Protein AF-A0A0F2S7K2-F1 (afdb_monomer)

Radius of gyration: 11.82 Å; Cα contacts (8 Å, |Δi|>4): 48; chains: 1; bounding box: 28×23×27 Å

Solvent-accessible surface area (backbone atoms only — not comparable to full-atom values): 3676 Å² tota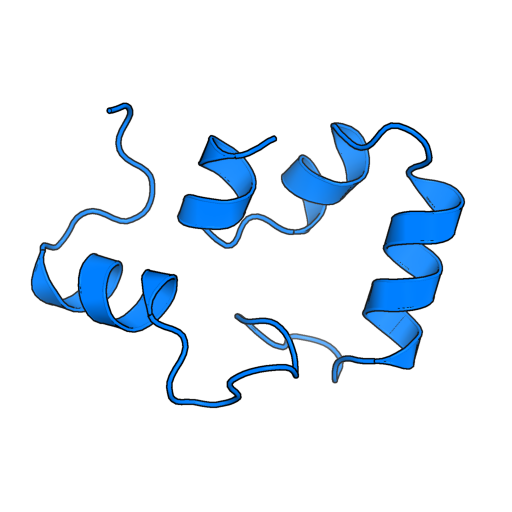l; per-residue (Å²): 79,71,62,30,56,52,46,52,35,59,68,58,25,28,71,60,38,98,52,36,71,60,48,49,52,54,46,62,77,60,35,64,88,87,55,71,66,59,64,88,52,51,94,66,36,63,56,56,55,51,19,64,74,68,74,47,77,52,71,83,130

Structure (mmCIF, N/CA/C/O backbone):
data_AF-A0A0F2S7K2-F1
#
_entry.id   AF-A0A0F2S7K2-F1
#
loop_
_atom_site.group_PDB
_atom_site.id
_atom_site.type_symbol
_atom_site.label_atom_id
_atom_site.label_alt_id
_atom_site.label_comp_id
_atom_site.label_asym_id
_atom_site.label_entity_id
_atom_site.label_seq_id
_atom_site.pdbx_PDB_ins_code
_atom_site.Cartn_x
_atom_site.Cartn_y
_atom_site.Cartn_z
_atom_site.occupancy
_atom_site.B_iso_or_equiv
_atom_site.auth_seq_id
_atom_site.auth_comp_id
_atom_site.auth_asym_id
_atom_site.auth_atom_id
_atom_site.pdbx_PDB_model_num
ATOM 1 N N . MET A 1 1 ? -5.259 4.506 -5.804 1.00 90.62 1 MET A N 1
ATOM 2 C CA . MET A 1 1 ? -4.172 3.945 -4.965 1.00 90.62 1 MET A CA 1
ATOM 3 C C . MET A 1 1 ? -4.445 4.074 -3.463 1.00 90.62 1 MET A C 1
ATOM 5 O O . MET A 1 1 ? -4.420 3.060 -2.780 1.00 90.62 1 MET A O 1
ATOM 9 N N . ALA A 1 2 ? -4.707 5.275 -2.929 1.00 92.69 2 ALA A N 1
ATOM 10 C CA . ALA A 1 2 ? -4.869 5.483 -1.480 1.00 92.69 2 ALA A CA 1
ATOM 11 C C . ALA A 1 2 ? -6.008 4.657 -0.844 1.00 92.69 2 ALA A C 1
ATOM 13 O O . ALA A 1 2 ? -5.835 4.107 0.239 1.00 92.69 2 ALA A O 1
ATOM 14 N N . GLN A 1 3 ? -7.138 4.506 -1.542 1.00 92.31 3 GLN A N 1
ATOM 15 C CA . GLN A 1 3 ? -8.254 3.661 -1.093 1.00 92.31 3 GLN A CA 1
ATOM 16 C C . GLN A 1 3 ? -7.854 2.183 -0.973 1.00 92.31 3 GLN A C 1
ATOM 18 O O . GLN A 1 3 ? -8.116 1.573 0.056 1.00 92.31 3 GLN A O 1
ATOM 23 N N . ALA A 1 4 ? -7.137 1.639 -1.964 1.00 93.69 4 ALA A N 1
ATOM 24 C CA . ALA A 1 4 ? -6.607 0.274 -1.907 1.00 93.69 4 ALA A CA 1
ATOM 25 C C . ALA A 1 4 ? -5.661 0.087 -0.709 1.00 93.69 4 ALA A C 1
ATOM 27 O O . ALA A 1 4 ? -5.791 -0.873 0.039 1.00 93.69 4 ALA A O 1
ATOM 28 N N . ARG A 1 5 ? -4.784 1.068 -0.443 1.00 92.88 5 ARG A N 1
ATOM 29 C CA . ARG A 1 5 ? -3.914 1.055 0.745 1.00 92.88 5 ARG A CA 1
ATOM 30 C C . ARG A 1 5 ? -4.710 1.058 2.055 1.00 92.88 5 ARG A C 1
ATOM 32 O O . ARG A 1 5 ? -4.357 0.336 2.979 1.00 92.88 5 ARG A O 1
ATOM 39 N N . LYS A 1 6 ? -5.774 1.864 2.144 1.00 90.88 6 LYS A N 1
ATOM 40 C CA . LYS A 1 6 ? -6.674 1.908 3.310 1.00 90.88 6 LYS A CA 1
ATOM 41 C C . LYS A 1 6 ? -7.401 0.583 3.528 1.00 90.88 6 LYS A C 1
ATOM 43 O O . LYS A 1 6 ? -7.596 0.197 4.672 1.00 90.88 6 LYS A O 1
ATOM 48 N N . ALA A 1 7 ? -7.774 -0.095 2.448 1.00 91.12 7 ALA A N 1
ATOM 49 C CA . ALA A 1 7 ? -8.405 -1.410 2.479 1.00 91.12 7 ALA A CA 1
ATOM 50 C C . ALA A 1 7 ? -7.411 -2.571 2.673 1.00 91.12 7 ALA A C 1
ATOM 52 O O . ALA A 1 7 ? -7.841 -3.717 2.700 1.00 91.12 7 ALA A O 1
ATOM 53 N N . LEU A 1 8 ? -6.103 -2.291 2.785 1.00 92.75 8 LEU A N 1
ATOM 54 C CA . LEU A 1 8 ? -5.030 -3.296 2.783 1.00 92.75 8 LEU A CA 1
ATOM 55 C C . LEU A 1 8 ? -5.040 -4.206 1.535 1.00 92.75 8 LEU A C 1
ATOM 57 O O . LEU A 1 8 ? -4.490 -5.305 1.544 1.00 92.75 8 LEU A O 1
ATOM 61 N N . ASP A 1 9 ? -5.602 -3.719 0.425 1.00 93.69 9 ASP A N 1
ATOM 62 C CA . ASP A 1 9 ? -5.579 -4.398 -0.868 1.00 93.69 9 ASP A CA 1
ATOM 63 C C . ASP A 1 9 ? -4.262 -4.095 -1.591 1.00 93.69 9 ASP A C 1
ATOM 65 O O . ASP A 1 9 ? -4.128 -3.155 -2.385 1.00 93.69 9 ASP A O 1
ATOM 69 N N . TRP A 1 10 ? -3.251 -4.901 -1.279 1.00 93.94 10 TRP A N 1
ATOM 70 C CA . TRP A 1 10 ? -1.908 -4.743 -1.829 1.00 93.94 10 TRP A CA 1
ATOM 71 C C . TRP A 1 10 ? -1.830 -5.043 -3.320 1.00 93.94 10 TRP A C 1
ATOM 73 O O . TRP A 1 10 ? -1.068 -4.380 -4.024 1.00 93.94 10 TRP A O 1
ATOM 83 N N . ASN A 1 11 ? -2.628 -5.992 -3.813 1.00 94.56 11 ASN A N 1
ATOM 84 C CA . ASN A 1 11 ? -2.663 -6.318 -5.234 1.00 94.56 11 ASN A CA 1
ATOM 85 C C . ASN A 1 11 ? -3.167 -5.118 -6.033 1.00 94.56 11 ASN A C 1
ATOM 87 O O . ASN A 1 11 ? -2.485 -4.674 -6.961 1.00 94.56 11 ASN A O 1
ATOM 91 N N . LYS A 1 12 ? -4.286 -4.520 -5.607 1.00 96.69 12 LYS A N 1
ATOM 92 C CA . LYS A 1 12 ? -4.828 -3.335 -6.269 1.00 96.69 12 LYS A CA 1
ATOM 93 C C . LYS A 1 12 ? -3.944 -2.112 -6.079 1.00 96.69 12 LYS A C 1
ATOM 95 O O . LYS A 1 12 ? -3.810 -1.292 -6.985 1.00 96.69 12 LYS A O 1
ATOM 100 N N . GLN A 1 13 ? -3.305 -1.966 -4.918 1.00 96.44 13 GLN A N 1
ATOM 101 C CA . GLN A 1 13 ? -2.382 -0.859 -4.687 1.00 96.44 13 GLN A CA 1
ATOM 102 C C . GLN A 1 13 ? -1.157 -0.927 -5.616 1.00 96.44 13 GLN A C 1
ATOM 104 O O . GLN A 1 13 ? -0.733 0.116 -6.114 1.00 96.44 13 GLN A O 1
ATOM 109 N N . ILE A 1 14 ? -0.603 -2.125 -5.842 1.00 97.25 14 ILE A N 1
ATOM 110 C CA . ILE A 1 14 ? 0.527 -2.361 -6.753 1.00 97.25 14 ILE A CA 1
ATOM 111 C C . ILE A 1 14 ? 0.104 -2.136 -8.207 1.00 97.25 14 ILE A C 1
ATOM 113 O O . ILE A 1 14 ? 0.814 -1.444 -8.929 1.00 97.25 14 ILE A O 1
ATOM 117 N N . GLU A 1 15 ? -1.055 -2.652 -8.625 1.00 98.00 15 GLU A N 1
ATOM 118 C CA . GLU A 1 15 ? -1.610 -2.433 -9.973 1.00 98.00 15 GLU A CA 1
ATOM 119 C C . GLU A 1 15 ? -1.772 -0.937 -10.290 1.00 98.00 15 GLU A C 1
ATOM 121 O O . GLU A 1 15 ? -1.455 -0.494 -11.386 1.00 98.00 15 GLU A O 1
ATOM 126 N N . LEU A 1 16 ? -2.209 -0.146 -9.304 1.00 97.81 16 LEU A N 1
ATOM 127 C CA . LEU A 1 16 ? -2.397 1.303 -9.429 1.00 97.81 16 LEU A CA 1
ATOM 128 C C . LEU A 1 16 ? -1.115 2.124 -9.204 1.00 97.81 16 LEU A C 1
ATOM 130 O O . LEU A 1 16 ? -1.191 3.354 -9.149 1.00 97.81 16 LEU A O 1
ATOM 134 N N . SER A 1 17 ? 0.032 1.482 -8.973 1.00 97.75 17 SER A N 1
ATOM 135 C CA . SER A 1 17 ? 1.306 2.178 -8.778 1.00 97.75 17 SER A CA 1
ATOM 136 C C . SER A 1 17 ? 1.933 2.618 -10.098 1.00 97.75 17 SER A C 1
ATOM 138 O O . SER A 1 17 ? 1.619 2.081 -11.153 1.00 97.75 17 SER A O 1
ATOM 140 N N . ILE A 1 18 ? 2.811 3.623 -10.030 1.00 98.00 18 ILE A N 1
ATOM 141 C CA . ILE A 1 18 ? 3.505 4.168 -11.208 1.00 98.00 18 ILE A CA 1
ATOM 142 C C . ILE A 1 18 ? 4.388 3.094 -11.866 1.00 98.00 18 ILE A C 1
ATOM 144 O O . ILE A 1 18 ? 4.467 3.031 -13.087 1.00 98.00 18 ILE A O 1
ATOM 148 N N . ASP A 1 19 ? 5.018 2.239 -11.054 1.00 98.25 19 ASP A N 1
ATOM 149 C CA . ASP A 1 19 ? 5.865 1.126 -11.495 1.00 98.25 19 ASP A CA 1
ATOM 150 C C . ASP A 1 19 ? 5.488 -0.155 -10.715 1.00 98.25 19 ASP A C 1
ATOM 152 O O . ASP A 1 19 ? 6.065 -0.446 -9.654 1.00 98.25 19 ASP A O 1
ATOM 156 N N . PRO A 1 20 ? 4.486 -0.913 -11.207 1.00 98.12 20 PRO A N 1
ATOM 157 C CA . PRO A 1 20 ? 4.020 -2.137 -10.560 1.00 98.12 20 PRO A CA 1
ATOM 158 C C . PRO A 1 20 ? 5.102 -3.217 -10.381 1.00 98.12 20 PRO A C 1
ATOM 160 O O . PRO A 1 20 ? 5.139 -3.815 -9.300 1.00 98.12 20 PRO A O 1
ATOM 163 N N . PRO A 1 21 ? 5.996 -3.485 -11.360 1.00 98.12 21 PRO A N 1
ATOM 164 C CA . PRO A 1 21 ? 7.121 -4.403 -11.170 1.00 98.12 21 PRO A CA 1
ATOM 165 C C . PRO A 1 21 ? 7.998 -4.051 -9.963 1.00 98.12 21 PRO A C 1
ATOM 167 O O . PRO A 1 21 ? 8.228 -4.903 -9.097 1.00 98.12 21 PRO A O 1
ATOM 170 N N . THR A 1 22 ? 8.433 -2.794 -9.852 1.00 98.00 22 THR A N 1
ATOM 171 C CA . THR A 1 22 ? 9.277 -2.355 -8.732 1.00 98.00 22 THR A CA 1
ATOM 172 C C . THR A 1 22 ? 8.524 -2.410 -7.404 1.00 98.00 22 THR A C 1
ATOM 174 O O . THR A 1 22 ? 9.065 -2.895 -6.407 1.00 98.00 22 THR A O 1
ATOM 177 N N . ALA A 1 23 ? 7.259 -1.980 -7.376 1.00 97.31 23 ALA A N 1
ATOM 178 C CA . ALA A 1 23 ? 6.436 -2.029 -6.169 1.00 97.31 23 ALA A CA 1
ATOM 179 C C . ALA A 1 23 ? 6.221 -3.467 -5.664 1.00 97.31 23 ALA A C 1
ATOM 181 O O . ALA A 1 23 ? 6.303 -3.715 -4.456 1.00 97.31 23 ALA A O 1
ATOM 182 N N . ARG A 1 24 ? 5.999 -4.424 -6.577 1.00 96.38 24 ARG A N 1
ATOM 183 C CA . ARG A 1 24 ? 5.861 -5.849 -6.246 1.00 96.38 24 ARG A CA 1
ATOM 184 C C . ARG A 1 24 ? 7.150 -6.414 -5.665 1.00 96.38 24 ARG A C 1
ATOM 186 O O . ARG A 1 24 ? 7.099 -7.056 -4.618 1.00 96.38 24 ARG A O 1
ATOM 193 N N . ARG A 1 25 ? 8.291 -6.133 -6.303 1.00 97.31 25 ARG A N 1
ATOM 194 C CA . ARG A 1 25 ? 9.608 -6.584 -5.838 1.00 97.31 25 ARG A CA 1
ATOM 195 C C . ARG A 1 25 ? 9.909 -6.072 -4.428 1.00 97.31 25 ARG A C 1
ATOM 197 O O . ARG A 1 25 ? 10.177 -6.867 -3.537 1.00 97.31 25 ARG A O 1
ATOM 204 N N . ILE A 1 26 ? 9.771 -4.764 -4.199 1.00 96.31 26 ILE A N 1
ATOM 205 C CA . ILE A 1 26 ? 10.032 -4.153 -2.885 1.00 96.31 26 ILE A CA 1
ATOM 206 C C . ILE A 1 26 ? 9.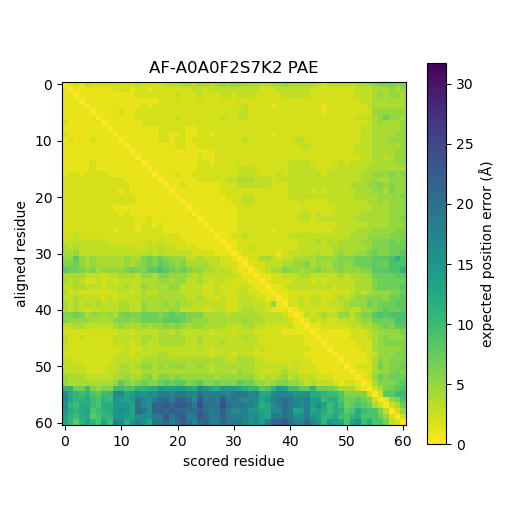106 -4.731 -1.809 1.00 96.31 26 ILE A C 1
ATOM 208 O O . ILE A 1 26 ? 9.537 -4.943 -0.676 1.00 96.31 26 ILE A O 1
ATOM 212 N N . ARG A 1 27 ? 7.827 -4.982 -2.132 1.00 94.75 27 ARG A N 1
ATOM 213 C CA . ARG A 1 27 ? 6.901 -5.593 -1.173 1.00 94.75 27 ARG A CA 1
ATOM 214 C C . ARG A 1 27 ? 7.336 -7.013 -0.811 1.00 94.75 27 ARG A C 1
ATOM 216 O O . ARG A 1 27 ? 7.339 -7.308 0.379 1.00 94.75 27 ARG A O 1
ATOM 223 N N . GLY A 1 28 ? 7.692 -7.837 -1.797 1.00 94.88 28 GLY A N 1
ATOM 224 C CA . GLY A 1 28 ? 8.134 -9.217 -1.577 1.00 94.88 28 GLY A CA 1
ATOM 225 C C . GLY A 1 28 ? 9.462 -9.320 -0.823 1.00 94.88 28 GLY A C 1
ATOM 226 O O . GLY A 1 28 ? 9.622 -10.201 0.004 1.00 94.88 28 GLY A O 1
ATOM 227 N N . GLU A 1 29 ? 10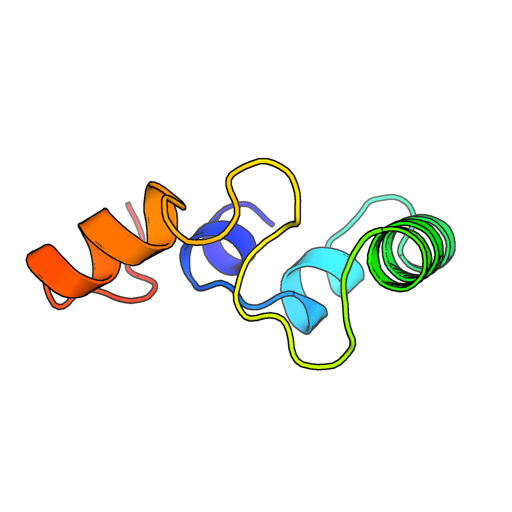.390 -8.384 -1.038 1.00 95.81 29 GLU A N 1
ATOM 228 C CA . GLU A 1 29 ? 11.665 -8.343 -0.303 1.00 95.81 29 GLU A CA 1
ATOM 229 C C . GLU A 1 29 ? 11.499 -7.929 1.166 1.00 95.81 29 GLU A C 1
ATOM 231 O O . GLU A 1 29 ? 12.301 -8.310 2.013 1.00 95.81 29 GLU A O 1
ATOM 236 N N . ARG A 1 30 ? 10.498 -7.093 1.473 1.00 94.38 30 ARG A N 1
ATOM 237 C CA . ARG A 1 30 ? 10.371 -6.439 2.788 1.00 94.38 30 ARG A CA 1
ATOM 238 C C . ARG A 1 30 ? 9.277 -7.001 3.680 1.00 94.38 30 ARG A C 1
ATOM 240 O O . 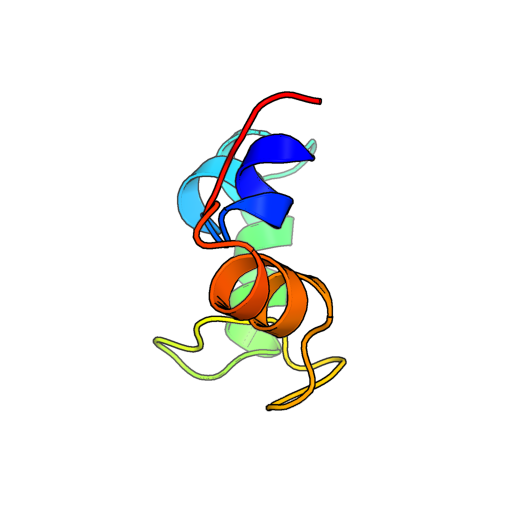ARG A 1 30 ? 9.209 -6.588 4.834 1.00 94.38 30 ARG A O 1
ATOM 247 N N . ASN A 1 31 ? 8.374 -7.825 3.161 1.00 93.81 31 ASN A N 1
ATOM 248 C CA . ASN A 1 31 ? 7.255 -8.366 3.926 1.00 93.81 31 ASN A CA 1
ATOM 249 C C . ASN A 1 31 ? 7.232 -9.879 3.794 1.00 93.81 31 ASN A C 1
ATOM 251 O O . ASN A 1 31 ? 7.484 -10.405 2.714 1.00 93.81 31 ASN A O 1
ATOM 255 N N . GLU A 1 32 ? 6.867 -10.546 4.882 1.00 88.88 32 GLU A N 1
ATOM 256 C CA . GLU A 1 32 ? 6.561 -11.970 4.856 1.00 88.88 32 GLU A CA 1
ATOM 257 C C . GLU A 1 32 ? 5.385 -12.247 3.913 1.00 88.88 32 GLU A C 1
ATOM 259 O O . GLU A 1 32 ? 4.489 -11.412 3.717 1.00 88.88 32 GLU A O 1
ATOM 264 N N . GLU A 1 33 ? 5.3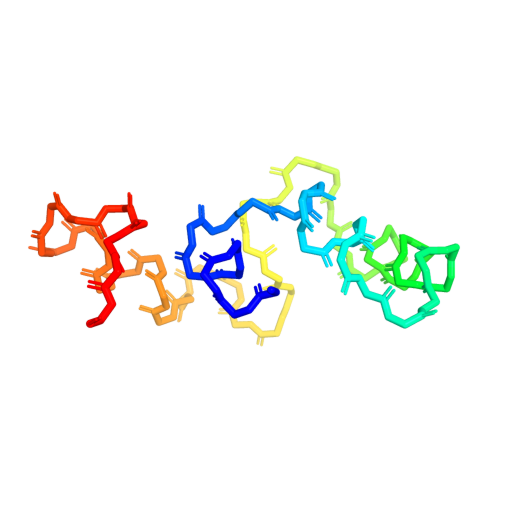96 -13.432 3.310 1.00 85.50 33 GLU A N 1
ATOM 265 C CA . GLU A 1 33 ? 4.306 -13.875 2.455 1.00 85.50 33 GLU A CA 1
ATOM 266 C C . GLU A 1 33 ? 3.003 -13.946 3.267 1.00 85.50 33 GLU A C 1
ATOM 268 O O . GLU A 1 33 ? 2.974 -14.453 4.385 1.00 85.50 33 GLU A O 1
ATOM 273 N N . GLY A 1 34 ? 1.922 -13.375 2.733 1.00 82.81 34 GLY A N 1
ATOM 274 C CA . GLY A 1 34 ? 0.636 -13.309 3.435 1.00 82.81 34 GLY A CA 1
ATOM 275 C C . GLY A 1 34 ? 0.514 -12.206 4.496 1.00 82.81 34 GLY A C 1
ATOM 276 O O . GLY A 1 34 ? -0.548 -12.082 5.101 1.00 82.81 34 GLY A O 1
ATOM 277 N N . ALA A 1 35 ? 1.532 -11.360 4.700 1.00 89.06 35 ALA A N 1
ATOM 278 C CA . ALA A 1 35 ? 1.429 -10.247 5.643 1.00 89.06 35 ALA A CA 1
ATOM 279 C C . ALA A 1 35 ? 0.283 -9.281 5.272 1.00 89.06 35 ALA A C 1
ATOM 281 O O . ALA A 1 35 ? 0.267 -8.690 4.187 1.00 89.06 35 ALA A O 1
ATOM 282 N N . GLU A 1 36 ? -0.647 -9.067 6.208 1.00 88.94 36 GLU A N 1
ATOM 283 C CA . GLU A 1 36 ? -1.808 -8.181 6.024 1.00 88.94 36 GLU A CA 1
ATOM 284 C C . GLU A 1 36 ? -1.416 -6.702 5.910 1.00 88.94 36 GLU A C 1
ATOM 286 O O . GLU A 1 36 ? -2.026 -5.936 5.166 1.00 88.94 36 GLU A O 1
ATOM 291 N N . ALA A 1 37 ? -0.376 -6.282 6.631 1.00 92.31 37 ALA A N 1
ATOM 292 C CA . ALA A 1 37 ? 0.127 -4.913 6.633 1.00 92.31 37 ALA A CA 1
ATOM 293 C C . ALA A 1 37 ? 1.493 -4.812 5.928 1.00 92.31 37 ALA A C 1
ATOM 295 O O . ALA A 1 37 ? 1.952 -5.733 5.247 1.00 92.31 37 ALA A O 1
ATOM 296 N N . CYS A 1 38 ? 2.141 -3.651 6.037 1.00 93.25 38 CYS A N 1
ATOM 297 C CA . CYS A 1 38 ? 3.552 -3.518 5.683 1.00 93.25 38 CYS A CA 1
ATOM 298 C C . CYS A 1 38 ? 4.433 -3.645 6.929 1.00 93.25 38 CYS A C 1
ATOM 300 O O . CYS A 1 38 ? 4.005 -3.327 8.039 1.00 93.25 38 CYS A O 1
ATOM 302 N N . SER A 1 39 ? 5.683 -4.039 6.722 1.00 92.88 39 SER A N 1
ATOM 303 C CA . SER A 1 39 ? 6.691 -4.277 7.755 1.00 92.88 39 SER A CA 1
ATOM 304 C C . SER A 1 39 ? 7.112 -3.034 8.532 1.00 92.88 39 SER A C 1
ATOM 306 O O . SER A 1 39 ? 7.811 -3.153 9.529 1.00 92.88 39 SER A O 1
ATOM 308 N N . MET A 1 40 ? 6.653 -1.844 8.135 1.00 92.62 40 MET A N 1
ATOM 309 C CA . MET A 1 40 ? 6.998 -0.590 8.809 1.00 92.62 40 MET A CA 1
ATOM 310 C C . MET A 1 40 ? 6.469 -0.517 10.247 1.00 92.62 40 MET A C 1
ATOM 312 O 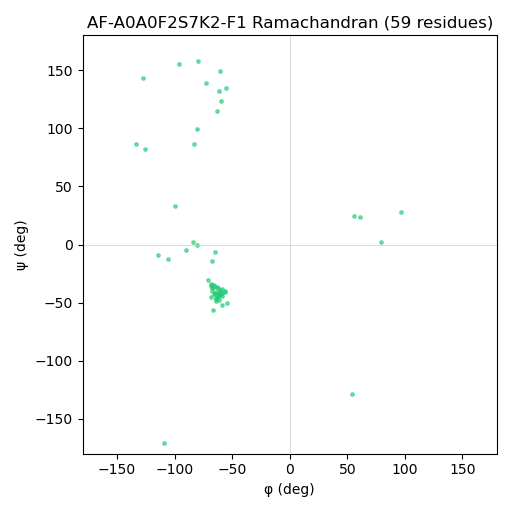O . MET A 1 40 ? 7.175 -0.048 11.130 1.00 92.62 40 MET A O 1
ATOM 316 N N . CYS A 1 41 ? 5.224 -0.944 10.479 1.00 92.94 41 CYS A N 1
ATOM 317 C CA . CYS A 1 41 ? 4.556 -0.815 11.785 1.00 92.94 41 CYS A CA 1
ATOM 318 C C . CYS A 1 41 ? 4.264 -2.170 12.449 1.00 92.94 41 CYS A C 1
ATOM 320 O O . CYS A 1 41 ? 3.803 -2.203 13.591 1.00 92.94 41 CYS A O 1
AT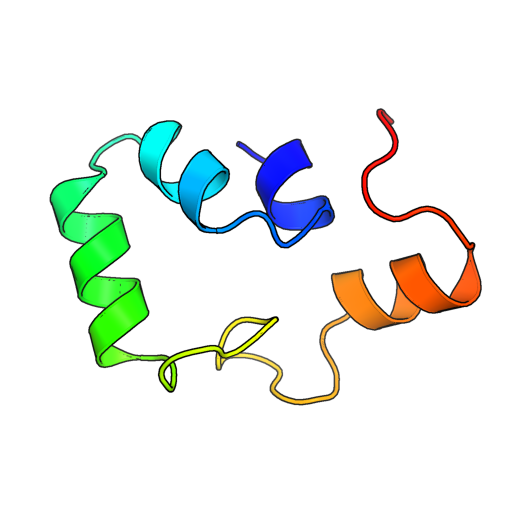OM 322 N N . GLY A 1 42 ? 4.466 -3.280 11.728 1.00 85.88 42 GLY A N 1
ATOM 323 C CA . GLY A 1 42 ? 4.113 -4.622 12.190 1.00 85.88 42 GLY A CA 1
ATOM 324 C C . GLY A 1 42 ? 2.643 -4.720 12.612 1.00 85.88 42 GLY A C 1
ATOM 325 O O . GLY A 1 42 ? 1.744 -4.297 11.882 1.00 85.88 42 GLY A O 1
ATOM 326 N N . GLY A 1 43 ? 2.406 -5.242 13.819 1.00 86.50 43 GLY A N 1
ATOM 327 C CA . GLY A 1 43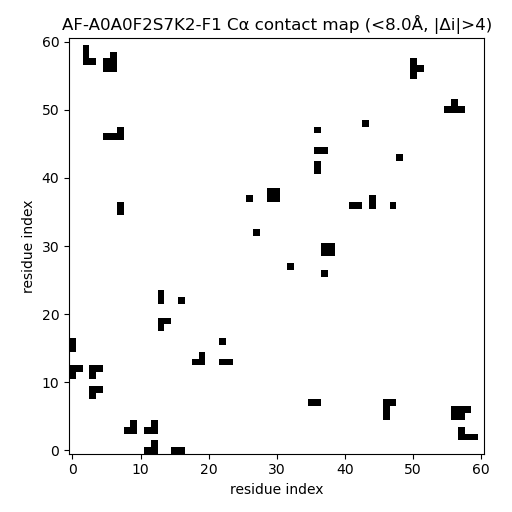 ? 1.066 -5.411 14.394 1.00 86.50 43 GLY A CA 1
ATOM 328 C C . GLY A 1 43 ? 0.332 -4.107 14.732 1.00 86.50 43 GLY A C 1
ATOM 329 O O . GLY A 1 43 ? -0.879 -4.126 14.915 1.00 86.50 43 GLY A O 1
ATOM 330 N N . PHE A 1 44 ? 1.023 -2.966 14.759 1.00 91.31 44 PHE A N 1
ATOM 331 C CA . PHE A 1 44 ? 0.447 -1.670 15.137 1.00 91.31 44 PHE A CA 1
ATOM 332 C C . PHE A 1 44 ? 0.091 -0.806 13.921 1.00 91.31 44 PHE A C 1
ATOM 334 O O . PHE A 1 44 ? 0.214 0.419 13.940 1.00 91.31 44 PHE A O 1
ATOM 341 N N . CYS A 1 45 ? -0.316 -1.430 12.814 1.00 93.19 45 CYS A N 1
ATOM 342 C CA . CYS A 1 45 ? -0.709 -0.698 11.617 1.00 93.19 45 CYS A CA 1
ATOM 343 C C . CYS A 1 45 ? -1.940 0.180 11.895 1.00 93.19 45 CYS A C 1
ATOM 345 O O . CYS A 1 45 ? -3.040 -0.327 12.106 1.00 93.19 45 CYS A O 1
ATOM 347 N N . ALA A 1 46 ? -1.772 1.503 11.819 1.00 92.38 46 ALA A N 1
ATOM 348 C CA . ALA A 1 46 ? -2.843 2.461 12.093 1.00 92.38 46 ALA A CA 1
ATOM 349 C C . ALA A 1 46 ? -4.092 2.234 11.221 1.00 92.38 46 ALA A C 1
ATOM 351 O O . ALA A 1 46 ? -5.210 2.290 11.719 1.00 92.38 46 ALA A O 1
ATOM 352 N N . MET A 1 47 ? -3.911 1.924 9.931 1.00 90.00 47 MET A N 1
ATOM 353 C CA . MET A 1 47 ? -5.033 1.685 9.012 1.00 90.00 47 MET A CA 1
ATOM 354 C C . MET A 1 47 ? -5.831 0.433 9.387 1.00 90.00 47 MET A C 1
ATOM 356 O O . MET A 1 47 ? -7.056 0.446 9.281 1.00 90.00 47 MET A O 1
ATOM 360 N N . LYS A 1 48 ? -5.142 -0.614 9.860 1.00 90.50 48 LYS A N 1
ATOM 361 C CA . LYS A 1 48 ? -5.769 -1.845 10.350 1.00 90.50 48 LYS A CA 1
ATOM 362 C C . LYS A 1 48 ? -6.568 -1.561 11.621 1.00 90.50 48 LYS A C 1
ATOM 364 O O . LYS A 1 48 ? -7.776 -1.758 11.626 1.00 90.50 48 LYS A O 1
ATOM 369 N N . LEU A 1 49 ? -5.915 -0.998 12.638 1.00 92.25 49 LEU A N 1
ATOM 370 C CA . LEU A 1 49 ? -6.520 -0.733 13.948 1.00 92.25 49 LEU A CA 1
ATOM 371 C C . LEU A 1 49 ? -7.744 0.185 13.854 1.00 92.25 49 LEU A C 1
ATOM 373 O O . LEU A 1 49 ? -8.784 -0.082 14.450 1.00 92.25 49 LEU A O 1
ATOM 377 N N . VAL A 1 50 ? -7.644 1.263 13.073 1.00 91.19 50 VAL A N 1
ATOM 378 C CA . VAL A 1 50 ? -8.768 2.185 12.867 1.00 91.19 50 VAL A CA 1
ATOM 379 C C . VAL A 1 50 ? -9.894 1.508 12.081 1.00 91.19 50 VAL A C 1
ATOM 381 O O . VAL A 1 50 ? -11.063 1.707 12.402 1.00 91.19 50 VAL A O 1
ATOM 384 N N . GLY A 1 51 ? -9.565 0.699 11.069 1.00 88.50 51 GLY A N 1
ATOM 385 C CA . GLY A 1 51 ? -10.550 -0.056 10.291 1.00 88.50 51 GLY A CA 1
ATOM 386 C C . GLY A 1 51 ? -11.327 -1.067 11.138 1.00 88.50 51 GLY A C 1
ATOM 387 O O . GLY A 1 51 ? -12.553 -1.113 11.045 1.00 88.50 51 GLY A O 1
ATOM 388 N N . GLU A 1 52 ? -10.623 -1.813 11.993 1.00 88.94 52 GLU A N 1
ATOM 389 C CA . GLU A 1 52 ? -11.197 -2.754 12.963 1.00 88.94 52 GLU A CA 1
ATOM 390 C C . GLU A 1 52 ? -12.098 -2.037 13.971 1.00 88.94 52 GLU A C 1
ATOM 392 O O . GLU A 1 52 ? -13.236 -2.448 14.186 1.00 88.94 52 GLU A O 1
ATOM 397 N N . HIS A 1 53 ? -11.628 -0.924 14.542 1.00 90.00 53 HIS A N 1
ATOM 398 C CA . HIS A 1 53 ? -12.377 -0.180 15.553 1.00 90.00 53 HIS A CA 1
ATOM 399 C C . HIS A 1 53 ? -13.646 0.483 14.997 1.00 90.00 53 HIS A C 1
ATOM 401 O O . HIS A 1 53 ? -14.671 0.533 15.671 1.00 90.00 53 HIS A O 1
ATOM 407 N N . LEU A 1 54 ? -13.593 0.995 13.764 1.00 87.06 54 LEU A N 1
ATOM 408 C CA . LEU A 1 54 ? -14.719 1.696 13.138 1.00 87.06 54 LEU A CA 1
ATOM 409 C C . LEU A 1 54 ? -15.660 0.771 12.350 1.00 87.06 54 LEU A C 1
ATOM 411 O O . LEU A 1 54 ? -16.650 1.259 11.804 1.00 87.06 54 LEU A O 1
ATOM 415 N N . GLY A 1 55 ? -15.343 -0.523 12.224 1.00 78.88 55 GLY A N 1
ATOM 416 C CA . GLY A 1 55 ? -16.107 -1.471 11.402 1.00 78.88 55 GLY A CA 1
ATOM 417 C C . GLY A 1 55 ? -16.153 -1.099 9.913 1.00 78.88 55 GLY A C 1
ATOM 418 O O . GLY A 1 55 ? -17.088 -1.470 9.206 1.00 78.88 55 GLY A O 1
ATOM 419 N N . LYS A 1 56 ? -15.178 -0.315 9.430 1.00 65.50 56 LYS A N 1
ATOM 420 C CA . LYS A 1 56 ? -15.124 0.212 8.056 1.00 65.50 56 LYS A CA 1
ATOM 421 C C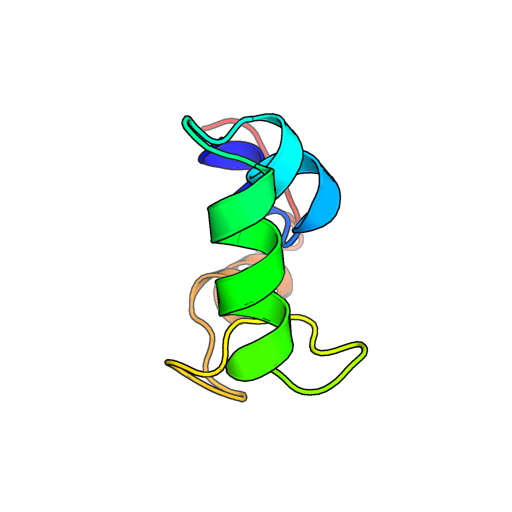 . LYS A 1 56 ? -13.793 -0.142 7.400 1.00 65.50 56 LYS A C 1
ATOM 423 O O . LYS A 1 56 ? -12.889 0.690 7.309 1.00 65.50 56 LYS A O 1
ATOM 428 N N . THR A 1 57 ? -13.682 -1.354 6.872 1.00 59.88 57 THR A N 1
ATOM 429 C CA . THR A 1 57 ? -12.589 -1.733 5.970 1.00 59.88 57 THR A CA 1
ATOM 430 C C . THR A 1 57 ? -12.903 -1.225 4.556 1.00 59.88 57 THR A C 1
ATOM 432 O O . THR A 1 57 ? -13.690 -1.806 3.823 1.00 59.88 57 THR A O 1
ATOM 435 N N . GLY A 1 58 ? -12.315 -0.085 4.168 1.00 62.47 58 GLY A N 1
ATOM 436 C CA . GLY A 1 58 ? -12.330 0.364 2.763 1.00 62.47 58 GLY A CA 1
ATOM 437 C C . GLY A 1 58 ? -13.409 1.375 2.338 1.00 62.47 58 GLY A C 1
ATOM 438 O O . GLY A 1 58 ? -13.758 1.427 1.165 1.00 62.47 58 GLY A O 1
ATOM 439 N N . GLY A 1 59 ? -13.913 2.223 3.240 1.00 59.69 59 GLY A N 1
ATOM 440 C CA . GLY A 1 59 ? -14.834 3.308 2.856 1.00 59.69 59 GLY A CA 1
ATOM 441 C C . GLY A 1 59 ? -14.153 4.466 2.106 1.00 59.69 59 GLY A C 1
ATOM 442 O O . GLY A 1 59 ? -13.061 4.903 2.502 1.00 59.69 59 GLY A O 1
ATOM 443 N N . THR A 1 60 ? -14.824 4.990 1.072 1.00 59.81 60 THR A N 1
ATOM 444 C CA . THR A 1 60 ? -14.546 6.302 0.459 1.00 59.81 60 THR A CA 1
ATOM 445 C C . THR A 1 60 ? -14.600 7.388 1.534 1.00 59.81 60 THR A C 1
ATOM 447 O O . THR A 1 60 ? -15.479 7.351 2.397 1.00 59.81 60 THR A O 1
ATOM 450 N N . CYS A 1 61 ? -13.614 8.289 1.533 1.00 58.69 61 CYS A N 1
ATOM 451 C CA . CYS A 1 61 ? -13.707 9.527 2.306 1.00 58.69 61 CYS A CA 1
ATOM 452 C C . CYS A 1 61 ? -14.764 10.446 1.699 1.00 58.69 61 CYS A C 1
ATOM 454 O O . CYS A 1 61 ? -14.935 10.373 0.460 1.00 58.69 61 CYS A O 1
#

Mean predicted aligned error: 4.07 Å

Foldseek 3Di:
DVLCLLLLVLVVVLVPDPHSVVSVVVQPVQDDPPQSHGPPQRPVPVSVVVCVVVVHRRDDD

Secondary structure (DSSP, 8-state):
-HHHHHTT-HHHHHHTSS-HHHHHHHHHHHS-TT-SS-TTTGGG-HHHHHHHHHT-SS---

pLDDT: mean 89.61, std 10.26, range [58.69, 98.25]

Sequence (61 aa):
MAQARKALDWNKQIELSIDPPTARRIRGERNEEGAEACSMCGGFCAMKLVGEHLGKTGGTC